Protein AF-A0A4Z2B397-F1 (afdb_monomer_lite)

Structure (mmCIF, N/CA/C/O backbone):
data_AF-A0A4Z2B397-F1
#
_entry.id   AF-A0A4Z2B397-F1
#
loop_
_atom_site.group_PDB
_atom_site.id
_atom_site.type_symbol
_atom_site.label_atom_id
_atom_site.label_alt_id
_atom_site.label_comp_id
_atom_site.label_asym_id
_atom_site.label_entity_id
_atom_site.label_seq_id
_atom_site.pdbx_PDB_ins_code
_atom_site.Cartn_x
_atom_site.Cartn_y
_atom_site.Cartn_z
_atom_site.occupancy
_atom_site.B_iso_or_equiv
_atom_site.auth_seq_id
_atom_site.auth_comp_id
_atom_site.auth_asym_id
_atom_site.auth_atom_id
_atom_site.pdbx_PDB_model_num
ATOM 1 N N . MET A 1 1 ? -1.307 2.096 10.267 1.00 31.41 1 MET A N 1
ATOM 2 C CA . MET A 1 1 ? -2.239 0.944 10.295 1.00 31.41 1 MET A CA 1
ATOM 3 C C . MET A 1 1 ? -2.947 0.831 8.945 1.00 31.41 1 MET A C 1
ATOM 5 O O . MET A 1 1 ? -3.481 1.828 8.474 1.00 31.41 1 MET A O 1
ATOM 9 N N . HIS A 1 2 ? -2.932 -0.341 8.304 1.00 33.91 2 HIS A N 1
ATOM 10 C CA . HIS A 1 2 ? -3.740 -0.608 7.108 1.00 33.91 2 HIS A CA 1
ATOM 11 C C . HIS A 1 2 ? -4.952 -1.442 7.507 1.00 33.91 2 HIS A C 1
ATOM 13 O O . HIS A 1 2 ? -4.786 -2.583 7.924 1.00 33.91 2 HIS A O 1
ATOM 19 N N . ILE A 1 3 ? -6.151 -0.873 7.385 1.00 36.12 3 ILE A N 1
ATOM 20 C CA . ILE A 1 3 ? -7.401 -1.609 7.579 1.00 36.12 3 ILE A CA 1
ATOM 21 C C . ILE A 1 3 ? -7.876 -2.069 6.204 1.00 36.12 3 ILE A C 1
ATOM 23 O O . ILE A 1 3 ? -8.116 -1.249 5.317 1.00 36.12 3 ILE A O 1
ATOM 27 N N . CYS A 1 4 ? -7.990 -3.383 6.032 1.00 34.03 4 CYS A N 1
ATOM 28 C CA . CYS A 1 4 ? -8.688 -3.978 4.901 1.00 34.03 4 CYS A CA 1
ATOM 29 C C . CYS A 1 4 ? -10.147 -4.179 5.317 1.00 34.03 4 CYS A C 1
ATOM 31 O O . CYS A 1 4 ? -10.441 -5.040 6.143 1.00 34.03 4 CYS A O 1
ATOM 33 N N . LEU A 1 5 ? -11.045 -3.351 4.781 1.00 34.38 5 LEU A N 1
ATOM 34 C CA . LEU A 1 5 ? -12.485 -3.492 4.986 1.00 34.38 5 LEU A CA 1
ATOM 35 C C . LEU A 1 5 ? -13.025 -4.467 3.938 1.00 34.38 5 LEU A C 1
ATOM 37 O O . LEU A 1 5 ? -12.894 -4.216 2.740 1.00 34.38 5 LEU A O 1
ATOM 41 N N . PHE A 1 6 ? -13.634 -5.564 4.383 1.00 35.44 6 PHE A N 1
ATOM 42 C CA . PHE A 1 6 ? -14.353 -6.486 3.508 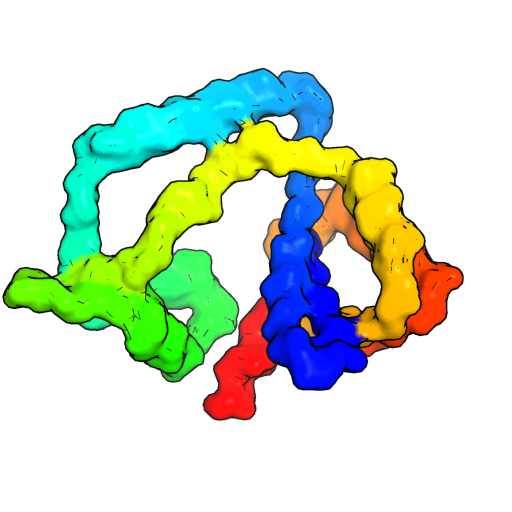1.00 35.44 6 PHE A CA 1
ATOM 43 C C . PHE A 1 6 ? -15.859 -6.275 3.695 1.00 35.44 6 PHE A C 1
ATOM 45 O O . PHE A 1 6 ? -16.372 -6.404 4.805 1.00 35.44 6 PHE A O 1
ATOM 52 N N . SER A 1 7 ? -16.562 -5.934 2.611 1.00 33.88 7 SER A N 1
ATOM 53 C CA . SER A 1 7 ? -18.025 -5.821 2.586 1.00 33.88 7 SER A CA 1
ATOM 54 C C . SER A 1 7 ? -18.625 -7.054 1.921 1.00 33.88 7 SER A C 1
ATOM 56 O O . SER A 1 7 ? -18.265 -7.399 0.794 1.00 33.88 7 SER A O 1
ATOM 58 N N . ASN A 1 8 ? -19.552 -7.714 2.613 1.00 33.03 8 ASN A N 1
ATOM 59 C CA . ASN A 1 8 ? -20.257 -8.887 2.110 1.00 33.03 8 ASN A CA 1
ATOM 60 C C . ASN A 1 8 ? -21.489 -8.455 1.295 1.00 33.03 8 ASN A C 1
ATOM 62 O O . ASN A 1 8 ? -22.629 -8.612 1.724 1.00 33.03 8 ASN A O 1
ATOM 66 N N . SER A 1 9 ? -21.263 -7.852 0.126 1.00 35.50 9 SER A N 1
ATOM 67 C CA . SER A 1 9 ? -22.324 -7.583 -0.850 1.00 35.50 9 SER A CA 1
ATOM 68 C C . SER A 1 9 ? -22.084 -8.411 -2.114 1.00 35.50 9 SER A C 1
ATOM 70 O O . SER A 1 9 ? -20.952 -8.561 -2.566 1.00 35.50 9 SER A O 1
ATOM 72 N N . ARG A 1 10 ? -23.156 -8.978 -2.694 1.00 37.06 10 ARG A N 1
ATOM 73 C CA . ARG A 1 10 ? -23.138 -9.889 -3.868 1.00 37.06 10 ARG A CA 1
ATOM 74 C C . ARG A 1 10 ? -22.540 -9.281 -5.154 1.00 37.06 10 ARG A C 1
ATOM 76 O O . ARG A 1 10 ? -22.546 -9.926 -6.196 1.00 37.06 10 ARG A O 1
ATOM 83 N N . LEU A 1 11 ? -22.025 -8.057 -5.105 1.00 35.25 11 LEU A N 1
ATOM 84 C CA . LEU A 1 11 ? -21.461 -7.320 -6.228 1.00 35.25 11 LEU A CA 1
ATOM 85 C C . LEU A 1 11 ? -19.992 -7.004 -5.939 1.00 35.25 11 LEU A C 1
ATOM 87 O O . LEU A 1 11 ? -19.696 -5.922 -5.462 1.00 35.25 11 LEU A O 1
ATOM 91 N N . ARG A 1 12 ? -19.102 -7.951 -6.275 1.00 32.12 12 ARG A N 1
ATOM 92 C CA . ARG A 1 12 ? -17.623 -7.862 -6.268 1.00 32.12 12 ARG A CA 1
ATOM 93 C C . ARG A 1 12 ? -16.992 -7.391 -4.934 1.00 32.12 12 ARG A C 1
ATOM 95 O O . ARG A 1 12 ? -17.245 -6.278 -4.492 1.00 32.12 12 ARG A O 1
ATOM 102 N N . PRO A 1 13 ? -16.067 -8.150 -4.317 1.00 32.56 13 PRO A N 1
ATOM 103 C CA . PRO A 1 13 ? -15.344 -7.651 -3.150 1.00 32.56 13 PRO A CA 1
ATOM 104 C C . PRO A 1 13 ? -14.476 -6.445 -3.546 1.00 32.56 13 PRO A C 1
ATOM 106 O O . PRO A 1 13 ? -13.428 -6.589 -4.174 1.00 32.56 13 PRO A O 1
ATOM 109 N N . ALA A 1 14 ? -14.923 -5.239 -3.199 1.00 31.34 14 ALA A N 1
ATOM 110 C CA . ALA A 1 14 ? -14.110 -4.036 -3.271 1.00 31.34 14 ALA A CA 1
ATOM 111 C C . ALA A 1 14 ? -13.237 -3.978 -2.013 1.00 31.34 14 ALA A C 1
ATOM 113 O O . ALA A 1 14 ? -13.717 -3.672 -0.924 1.00 31.34 14 ALA A O 1
ATOM 114 N N . VAL A 1 15 ? -11.952 -4.303 -2.156 1.00 33.16 15 VAL A N 1
ATOM 115 C CA . VAL A 1 15 ? -10.964 -4.081 -1.096 1.00 33.16 15 VAL A CA 1
ATOM 116 C C . VAL A 1 15 ? -10.543 -2.618 -1.161 1.00 33.16 15 VAL A C 1
ATOM 118 O O . VAL A 1 15 ? -9.688 -2.240 -1.963 1.00 33.16 15 VAL A O 1
ATOM 121 N N . THR A 1 16 ? -11.150 -1.779 -0.328 1.00 29.50 16 THR A N 1
ATOM 122 C CA . THR A 1 16 ? -10.726 -0.382 -0.192 1.00 29.50 16 THR A CA 1
ATOM 123 C C . THR A 1 16 ? -9.643 -0.293 0.872 1.00 29.50 16 THR A C 1
ATOM 125 O O . THR A 1 16 ? -9.885 -0.535 2.054 1.00 29.50 16 THR A O 1
ATOM 128 N N . ARG A 1 17 ? -8.428 0.069 0.456 1.00 31.28 17 ARG A N 1
ATOM 129 C CA . ARG A 1 17 ? -7.322 0.362 1.371 1.00 31.28 17 ARG A CA 1
ATOM 130 C C . ARG A 1 17 ? -7.483 1.791 1.885 1.00 31.28 17 ARG A C 1
ATOM 132 O O . ARG A 1 17 ? -7.182 2.736 1.163 1.00 31.28 17 ARG A O 1
ATOM 139 N N . VAL A 1 18 ? -7.915 1.953 3.133 1.00 33.81 18 VAL A N 1
ATOM 140 C CA . VAL A 1 18 ? -7.882 3.259 3.807 1.00 33.81 18 VAL A CA 1
ATOM 141 C C . VAL A 1 18 ? -6.526 3.392 4.500 1.00 33.81 18 VAL A C 1
ATOM 143 O O . VAL A 1 18 ? -6.184 2.610 5.388 1.00 33.81 18 VAL A O 1
ATOM 146 N N . CYS A 1 19 ? -5.705 4.338 4.041 1.00 35.69 19 CYS A N 1
ATOM 147 C CA . CYS A 1 19 ? -4.431 4.675 4.671 1.00 35.69 19 CYS A CA 1
ATOM 148 C C . CYS A 1 19 ? -4.617 5.950 5.497 1.00 35.69 19 CYS A C 1
ATOM 150 O O . CYS A 1 19 ? -4.785 7.030 4.933 1.00 35.69 19 CYS A O 1
ATOM 152 N N . VAL A 1 20 ? -4.598 5.820 6.823 1.00 40.44 20 VAL A N 1
ATOM 153 C CA . VAL A 1 20 ? -4.637 6.962 7.742 1.00 40.44 20 VAL A CA 1
ATOM 154 C C . VAL A 1 20 ? -3.189 7.333 8.067 1.00 40.44 20 VAL A C 1
ATOM 156 O O . VAL A 1 20 ? -2.513 6.614 8.800 1.00 40.44 20 VAL A O 1
ATOM 159 N N . CYS A 1 21 ? -2.685 8.418 7.473 1.00 42.91 21 CYS A N 1
ATOM 160 C CA . CYS A 1 21 ? -1.356 8.964 7.761 1.00 42.91 21 CYS A CA 1
ATOM 161 C C . CYS A 1 21 ? -1.485 10.391 8.280 1.00 42.91 21 CYS A C 1
ATOM 163 O O . CYS A 1 21 ? -1.885 11.289 7.537 1.00 42.91 21 CYS A O 1
ATOM 165 N N . PHE A 1 22 ? -1.051 10.608 9.516 1.00 51.69 22 PHE A N 1
ATOM 166 C CA . PHE A 1 22 ? -1.054 11.914 10.151 1.00 51.69 22 PHE A CA 1
ATOM 167 C C . PHE A 1 22 ? 0.352 12.465 10.342 1.00 51.69 22 PHE A C 1
ATOM 169 O O . PHE A 1 22 ? 1.242 11.778 10.823 1.00 51.69 22 PHE A O 1
ATOM 176 N N . LEU A 1 23 ? 0.534 13.725 9.960 1.00 48.94 23 LEU A N 1
ATOM 177 C CA . LEU A 1 23 ? 1.605 14.588 10.456 1.00 48.94 23 LEU A CA 1
ATOM 178 C C . LEU A 1 23 ? 0.918 15.833 11.028 1.00 48.94 23 LEU A C 1
ATOM 180 O O . LEU A 1 23 ? -0.180 16.172 10.580 1.00 48.94 23 LEU A O 1
ATOM 184 N N . GLY A 1 24 ? 1.531 16.490 12.013 1.00 50.72 24 GLY A N 1
ATOM 185 C CA . GLY A 1 24 ? 0.998 17.730 12.584 1.00 50.72 24 GLY A CA 1
ATOM 186 C C . GLY A 1 24 ? 0.722 18.788 11.507 1.00 50.72 24 GLY A C 1
ATOM 187 O O . GLY A 1 24 ? 1.412 18.840 10.488 1.00 50.72 24 GLY A O 1
ATOM 188 N N . GLN A 1 25 ? -0.294 19.631 11.726 1.00 52.78 25 GLN A N 1
ATOM 189 C CA . GLN A 1 25 ? -0.767 20.634 10.754 1.00 52.78 25 GLN A CA 1
ATOM 190 C C . GLN A 1 25 ? 0.342 21.574 10.240 1.00 52.78 25 GLN A C 1
ATOM 192 O O . GLN A 1 25 ? 0.283 22.034 9.102 1.00 52.78 25 GLN A O 1
ATOM 197 N N . THR A 1 26 ? 1.381 21.811 11.042 1.00 56.03 26 THR A N 1
ATOM 198 C CA . THR A 1 26 ? 2.550 22.640 10.710 1.00 56.03 26 THR A CA 1
ATOM 199 C C . THR A 1 26 ? 3.416 22.077 9.579 1.00 56.03 26 THR A C 1
ATOM 201 O O . THR A 1 26 ? 4.071 22.840 8.875 1.00 56.03 26 THR A O 1
ATOM 204 N N . GLU A 1 27 ? 3.380 20.766 9.335 1.00 69.62 27 GLU A N 1
ATOM 205 C CA . GLU A 1 27 ? 4.177 20.101 8.295 1.00 69.62 27 GLU A CA 1
ATOM 206 C C . GLU A 1 27 ? 3.456 20.021 6.938 1.00 69.62 27 GLU A C 1
ATOM 208 O O . GLU A 1 27 ? 4.060 19.640 5.928 1.00 69.62 27 GLU A O 1
ATOM 213 N N . LEU A 1 28 ? 2.163 20.366 6.879 1.00 73.50 28 LEU A N 1
ATOM 214 C CA . LEU A 1 28 ? 1.338 20.180 5.683 1.00 73.50 28 LEU A CA 1
ATOM 215 C C . LEU A 1 28 ? 1.865 20.952 4.457 1.00 73.50 28 LEU A C 1
ATOM 217 O O . LEU A 1 28 ? 2.007 20.322 3.405 1.00 73.50 28 LEU A O 1
ATOM 221 N N . PRO A 1 29 ? 2.240 22.247 4.550 1.00 81.69 29 PRO A N 1
ATOM 222 C CA . PRO A 1 29 ? 2.775 22.974 3.398 1.00 81.69 29 PRO A CA 1
ATOM 223 C C . PRO A 1 29 ? 4.070 22.354 2.857 1.00 81.69 29 PRO A C 1
ATOM 225 O O . PRO A 1 29 ? 4.272 22.284 1.644 1.00 81.69 29 PRO A O 1
ATOM 228 N N . ALA A 1 30 ? 4.937 21.853 3.744 1.00 84.12 30 ALA A N 1
ATOM 229 C CA . ALA A 1 30 ? 6.184 21.198 3.360 1.00 84.12 30 ALA A CA 1
ATOM 230 C C . ALA A 1 30 ? 5.933 19.841 2.683 1.00 84.12 30 ALA A C 1
ATOM 232 O O . ALA A 1 30 ? 6.574 19.509 1.687 1.00 84.12 30 ALA A O 1
ATOM 233 N N . VAL A 1 31 ? 4.975 19.055 3.188 1.00 80.31 31 VAL A N 1
ATOM 234 C CA . VAL A 1 31 ? 4.553 17.790 2.566 1.00 80.31 31 VAL A CA 1
ATOM 235 C C . VAL A 1 31 ? 3.939 18.028 1.189 1.00 80.31 31 VAL A C 1
ATOM 237 O O . VAL A 1 31 ? 4.291 17.316 0.251 1.00 80.31 31 VAL A O 1
ATOM 240 N N . MET A 1 32 ? 3.061 19.025 1.061 1.00 83.06 32 MET A N 1
ATOM 241 C CA . MET A 1 32 ? 2.442 19.388 -0.214 1.00 83.06 32 MET A CA 1
ATOM 242 C C . MET A 1 32 ? 3.489 19.825 -1.234 1.00 83.06 32 MET A C 1
ATOM 244 O O . MET A 1 32 ? 3.494 19.308 -2.348 1.00 83.06 32 MET A O 1
ATOM 248 N N . ARG A 1 33 ? 4.422 20.703 -0.839 1.00 86.81 33 ARG A N 1
ATOM 249 C CA . ARG A 1 33 ? 5.539 21.117 -1.697 1.00 86.81 33 ARG A CA 1
ATOM 250 C C . ARG A 1 33 ? 6.327 19.912 -2.206 1.00 86.81 33 ARG A C 1
ATOM 252 O O . ARG A 1 33 ? 6.480 19.772 -3.413 1.00 86.81 33 ARG A O 1
ATOM 259 N N . ARG A 1 34 ? 6.754 19.015 -1.308 1.00 86.38 34 ARG A N 1
ATOM 260 C CA . ARG A 1 34 ? 7.490 17.797 -1.690 1.00 86.38 34 ARG A CA 1
ATOM 261 C C . ARG A 1 34 ? 6.697 16.923 -2.663 1.00 86.38 34 ARG A C 1
ATOM 263 O O . ARG A 1 34 ? 7.264 16.447 -3.635 1.00 86.38 34 ARG A O 1
ATOM 270 N N . GLY A 1 35 ? 5.395 16.739 -2.436 1.00 85.31 35 GLY A N 1
ATOM 271 C CA . GLY A 1 35 ? 4.545 15.962 -3.346 1.00 85.31 35 GLY A CA 1
ATOM 272 C C . GLY A 1 35 ? 4.436 16.579 -4.746 1.00 85.31 35 GLY A C 1
ATOM 273 O O . GLY A 1 35 ? 4.477 15.858 -5.740 1.00 85.31 35 GLY A O 1
ATOM 274 N N . ILE A 1 36 ? 4.358 17.911 -4.839 1.00 86.75 36 ILE A N 1
ATOM 275 C CA . ILE A 1 36 ? 4.351 18.633 -6.123 1.00 86.75 36 ILE A CA 1
ATOM 276 C C . ILE A 1 36 ? 5.715 18.513 -6.818 1.00 86.75 36 ILE A C 1
ATOM 278 O O . ILE A 1 36 ? 5.774 18.237 -8.013 1.00 86.75 36 ILE A O 1
ATOM 282 N N . GLU A 1 37 ? 6.816 18.677 -6.086 1.00 90.06 37 GLU A N 1
ATOM 283 C CA . GLU A 1 37 ? 8.172 18.526 -6.628 1.00 90.06 37 GLU A CA 1
ATOM 284 C C . GLU A 1 37 ? 8.433 17.098 -7.141 1.00 90.06 37 GLU A C 1
ATOM 286 O O . GLU A 1 37 ? 8.998 16.929 -8.224 1.00 90.06 37 GLU A O 1
ATOM 291 N N . GLU A 1 38 ? 7.972 16.069 -6.419 1.00 87.56 38 GLU A N 1
ATOM 292 C CA . GLU A 1 38 ? 8.024 14.663 -6.852 1.00 87.56 38 GLU A CA 1
ATOM 293 C C . GLU A 1 38 ? 7.255 14.442 -8.164 1.00 87.56 38 GLU A C 1
ATOM 295 O O . GLU A 1 38 ? 7.765 13.773 -9.068 1.00 87.56 38 GLU A O 1
ATOM 300 N N . LEU A 1 39 ? 6.069 15.047 -8.301 1.00 86.06 39 LEU A N 1
ATOM 301 C CA . LEU A 1 39 ? 5.263 14.985 -9.522 1.00 86.06 39 LEU A CA 1
ATOM 302 C C . LEU A 1 39 ? 5.987 15.636 -10.710 1.00 86.06 39 LEU A C 1
ATOM 304 O O . LEU A 1 39 ? 6.143 14.996 -11.750 1.00 86.06 39 LEU A O 1
ATOM 308 N N . LEU A 1 40 ? 6.507 16.855 -10.534 1.00 89.06 40 LEU A N 1
ATOM 309 C CA . LEU A 1 40 ? 7.257 17.574 -11.573 1.00 89.06 40 LEU A CA 1
ATOM 310 C C . LEU A 1 40 ? 8.539 16.839 -11.988 1.00 89.06 40 LEU A C 1
ATOM 312 O O . LEU A 1 40 ? 8.954 16.896 -13.148 1.00 89.06 40 LEU A O 1
ATOM 316 N N . HIS A 1 41 ? 9.205 16.164 -11.048 1.00 88.06 41 HIS A N 1
ATOM 317 C CA . HIS A 1 41 ? 10.375 15.347 -11.358 1.00 88.06 41 HIS A CA 1
ATOM 318 C C . HIS A 1 41 ? 9.992 14.090 -12.146 1.00 88.06 41 HIS A C 1
ATOM 320 O O . HIS A 1 41 ? 10.691 13.709 -13.087 1.00 88.06 41 HIS A O 1
ATOM 326 N N . TYR A 1 42 ? 8.877 13.455 -11.788 1.00 86.19 42 TYR A N 1
ATOM 327 C CA . TYR A 1 42 ? 8.398 12.260 -12.469 1.00 86.19 42 TYR A CA 1
ATOM 328 C C . TYR A 1 42 ? 7.980 12.516 -13.914 1.00 86.19 42 TYR A C 1
ATOM 330 O O . TYR A 1 42 ? 8.311 11.706 -14.773 1.00 86.19 42 TYR A O 1
ATOM 338 N N . GLU A 1 43 ? 7.326 13.644 -14.199 1.00 85.56 43 GLU A N 1
ATOM 339 C CA . GLU A 1 43 ? 6.929 14.023 -15.566 1.00 85.56 43 GLU A CA 1
ATOM 340 C C . GLU A 1 43 ? 8.118 14.103 -16.535 1.00 85.56 43 GLU A C 1
ATOM 342 O O . GLU A 1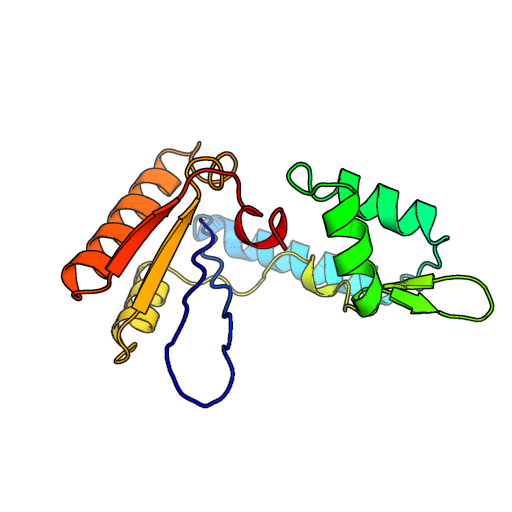 43 ? 7.965 13.900 -17.736 1.00 85.56 43 GLU A O 1
ATOM 347 N N . LYS A 1 44 ? 9.325 14.352 -16.017 1.00 86.94 44 LYS A N 1
ATOM 348 C CA . LYS A 1 44 ? 10.565 14.408 -16.805 1.00 86.94 44 LYS A CA 1
ATOM 349 C C . LYS A 1 44 ? 11.227 13.040 -16.984 1.00 86.94 44 LYS A C 1
ATOM 351 O O . LYS A 1 44 ? 12.201 12.921 -17.729 1.00 86.94 44 LYS A O 1
ATOM 356 N N . ARG A 1 45 ? 10.772 12.013 -16.263 1.00 83.06 45 ARG A N 1
ATOM 357 C CA . ARG A 1 45 ? 11.422 10.704 -16.219 1.00 83.06 45 ARG A CA 1
ATOM 358 C C . ARG A 1 45 ? 10.943 9.833 -17.377 1.00 83.06 45 ARG A C 1
ATOM 360 O O . ARG A 1 45 ? 9.753 9.746 -17.654 1.00 83.06 45 ARG A O 1
ATOM 367 N N . LYS A 1 46 ? 11.876 9.128 -18.018 1.00 82.75 46 LYS A N 1
ATOM 368 C CA . LYS A 1 46 ? 11.539 8.078 -18.987 1.00 82.75 46 LYS A CA 1
ATOM 369 C C . LYS A 1 46 ? 11.051 6.825 -18.262 1.00 82.75 46 LYS A C 1
ATOM 371 O O . LYS A 1 46 ? 11.535 6.509 -17.170 1.00 82.75 46 LYS A O 1
ATOM 376 N N . GLU A 1 47 ? 10.112 6.118 -18.885 1.00 84.94 47 GLU A N 1
ATOM 377 C CA . GLU A 1 47 ? 9.671 4.806 -18.420 1.00 84.94 47 GLU A CA 1
ATOM 378 C C . GLU A 1 47 ? 10.871 3.851 -18.354 1.00 84.94 47 GLU A C 1
ATOM 380 O O . GLU A 1 47 ? 11.744 3.859 -19.224 1.00 84.94 47 GLU A O 1
ATOM 385 N N . ARG A 1 48 ? 10.960 3.077 -17.269 1.00 88.12 48 ARG A N 1
ATOM 386 C CA . ARG A 1 48 ? 12.063 2.142 -17.050 1.00 88.12 48 ARG A CA 1
ATOM 387 C C . ARG A 1 48 ? 11.623 0.743 -17.453 1.00 88.12 48 ARG A C 1
ATOM 389 O O . ARG A 1 48 ? 10.649 0.235 -16.904 1.00 88.12 48 ARG A O 1
ATOM 396 N N . ILE A 1 49 ? 12.392 0.132 -18.346 1.00 93.44 49 ILE A N 1
ATOM 397 C CA . ILE A 1 49 ? 12.237 -1.262 -18.754 1.00 93.44 49 ILE A CA 1
ATOM 398 C C . ILE A 1 49 ? 13.071 -2.151 -17.829 1.00 93.44 49 ILE A C 1
ATOM 400 O O . ILE A 1 49 ? 14.173 -1.785 -17.405 1.00 93.44 49 ILE A O 1
ATOM 404 N N . TYR A 1 50 ? 12.509 -3.298 -17.472 1.00 94.50 50 TYR A N 1
ATOM 405 C CA . TYR A 1 50 ? 13.084 -4.278 -16.564 1.00 94.50 50 TYR A CA 1
ATOM 406 C C . TYR A 1 50 ? 13.175 -5.642 -17.247 1.00 94.50 50 TYR A C 1
ATOM 408 O O . TYR A 1 50 ? 12.323 -6.002 -18.057 1.00 94.50 50 TYR A O 1
ATOM 416 N N . THR A 1 51 ? 14.166 -6.440 -16.856 1.00 96.62 51 THR A N 1
ATOM 417 C CA . THR A 1 51 ? 14.058 -7.896 -16.992 1.00 96.62 51 THR A CA 1
ATOM 418 C C . THR A 1 51 ? 13.030 -8.416 -15.989 1.00 96.62 51 THR A C 1
ATOM 420 O O . THR A 1 51 ? 12.724 -7.745 -14.996 1.00 96.62 51 THR A O 1
ATOM 423 N N . TYR A 1 52 ? 12.495 -9.613 -16.223 1.00 95.94 52 TYR A N 1
ATOM 424 C CA . TYR A 1 52 ? 11.535 -10.211 -15.299 1.00 95.94 52 TYR A CA 1
ATOM 425 C C . TYR A 1 52 ? 12.149 -10.384 -13.899 1.00 95.94 52 TYR A C 1
ATOM 427 O O . TYR A 1 52 ? 11.575 -9.964 -12.895 1.00 95.94 52 TYR A O 1
ATOM 435 N N . GLU A 1 53 ? 13.381 -10.881 -13.837 1.00 96.56 53 GLU A N 1
ATOM 436 C CA . GLU A 1 53 ? 14.151 -11.080 -12.609 1.00 96.56 53 GLU A CA 1
ATOM 437 C C . GLU A 1 53 ? 14.438 -9.746 -11.913 1.00 96.56 53 GLU A C 1
ATOM 439 O O . GLU A 1 53 ? 14.259 -9.624 -10.702 1.00 96.56 53 GLU A O 1
ATOM 444 N N . GLY A 1 54 ? 14.778 -8.702 -12.675 1.00 96.12 54 GLY A N 1
ATOM 445 C CA . GLY A 1 54 ? 14.981 -7.361 -12.128 1.00 96.12 54 GLY A CA 1
ATOM 446 C C . GLY A 1 54 ? 13.700 -6.762 -11.536 1.00 96.12 54 GLY A C 1
ATOM 447 O O . GLY A 1 54 ? 13.752 -6.007 -10.559 1.00 96.12 54 GLY A O 1
ATOM 448 N N . ALA A 1 55 ? 12.532 -7.106 -12.086 1.00 94.81 55 ALA A N 1
ATOM 449 C CA . ALA A 1 55 ? 11.246 -6.734 -11.505 1.00 94.81 55 ALA A CA 1
ATOM 450 C C . ALA A 1 55 ? 10.948 -7.513 -10.209 1.00 94.81 55 ALA A C 1
ATOM 452 O O . ALA A 1 55 ? 10.464 -6.906 -9.247 1.00 94.81 55 ALA A O 1
ATOM 453 N N . VAL A 1 56 ? 11.284 -8.810 -10.157 1.00 95.75 56 VAL A N 1
ATOM 454 C CA . VAL A 1 56 ? 11.176 -9.658 -8.953 1.00 95.75 56 VAL A CA 1
ATOM 455 C C . VAL A 1 56 ? 12.039 -9.104 -7.820 1.00 95.75 56 VAL A C 1
ATOM 457 O O . VAL A 1 56 ? 11.526 -8.838 -6.732 1.00 95.75 56 VAL A O 1
ATOM 460 N N . GLU A 1 57 ? 13.323 -8.850 -8.076 1.00 95.50 57 GLU A N 1
ATOM 461 C CA . GLU A 1 57 ? 14.263 -8.312 -7.084 1.00 95.50 57 GLU A CA 1
ATOM 462 C C . GLU A 1 57 ? 13.802 -6.962 -6.536 1.00 95.50 57 GLU A C 1
ATOM 464 O O . GLU A 1 57 ? 13.759 -6.750 -5.321 1.00 95.50 57 GLU A O 1
ATOM 469 N N . ARG A 1 58 ? 13.374 -6.057 -7.424 1.00 92.81 58 ARG A N 1
ATOM 470 C CA . ARG A 1 58 ? 12.815 -4.759 -7.029 1.00 92.81 58 ARG A CA 1
ATOM 471 C C . ARG A 1 58 ? 11.609 -4.924 -6.107 1.00 92.81 58 ARG A C 1
ATOM 473 O O . ARG A 1 58 ? 11.444 -4.137 -5.175 1.00 92.81 58 ARG A O 1
ATOM 480 N N . MET A 1 59 ? 10.737 -5.889 -6.392 1.00 91.56 59 MET A N 1
ATOM 481 C CA . MET A 1 59 ? 9.512 -6.093 -5.629 1.00 91.56 59 MET A CA 1
ATOM 482 C C . MET A 1 59 ? 9.785 -6.690 -4.246 1.00 91.56 59 MET A C 1
ATOM 484 O O . MET A 1 59 ? 9.189 -6.217 -3.278 1.00 91.56 59 MET A O 1
ATOM 488 N N . LEU A 1 60 ? 10.723 -7.636 -4.147 1.00 91.88 60 LEU A N 1
ATOM 489 C CA . LEU A 1 60 ? 11.198 -8.196 -2.879 1.00 91.88 60 LEU A CA 1
ATOM 490 C C . LEU A 1 60 ? 11.886 -7.132 -2.016 1.00 91.88 60 LEU A C 1
ATOM 492 O O . LEU A 1 60 ? 11.547 -6.972 -0.846 1.00 91.88 60 LEU A O 1
ATOM 496 N N . ALA A 1 61 ? 12.779 -6.332 -2.607 1.00 90.88 61 ALA A N 1
ATOM 497 C CA . ALA A 1 61 ? 13.476 -5.262 -1.893 1.00 90.88 61 ALA A CA 1
ATOM 498 C C . ALA A 1 61 ? 12.513 -4.202 -1.329 1.00 90.88 61 ALA A C 1
ATOM 500 O O . ALA A 1 61 ? 12.719 -3.680 -0.234 1.00 90.88 61 ALA A O 1
ATOM 501 N N . ALA A 1 62 ? 11.443 -3.887 -2.064 1.00 86.62 62 ALA A N 1
ATOM 502 C CA . ALA A 1 62 ? 10.440 -2.922 -1.625 1.00 86.62 62 ALA A CA 1
ATOM 503 C C . ALA A 1 62 ? 9.447 -3.486 -0.590 1.00 86.62 62 ALA A C 1
ATOM 505 O O . ALA A 1 62 ? 8.822 -2.704 0.125 1.00 86.62 62 ALA A O 1
ATOM 506 N N . ASN A 1 63 ? 9.283 -4.812 -0.502 1.00 86.75 63 ASN A N 1
ATOM 507 C CA . ASN A 1 63 ? 8.266 -5.459 0.333 1.00 86.75 63 ASN A CA 1
ATOM 508 C C . ASN A 1 63 ? 8.878 -6.631 1.125 1.00 86.75 63 ASN A C 1
ATOM 510 O O . ASN A 1 63 ? 8.701 -7.785 0.736 1.00 86.75 63 ASN A O 1
ATOM 514 N N . PRO A 1 64 ? 9.546 -6.360 2.263 1.00 79.94 64 PRO A N 1
ATOM 515 C CA . PRO A 1 64 ? 10.287 -7.373 3.027 1.00 79.94 64 PRO A CA 1
ATOM 516 C C . PRO A 1 64 ? 9.446 -8.543 3.557 1.00 79.94 64 PRO A C 1
ATOM 518 O O . PRO A 1 64 ? 9.998 -9.573 3.917 1.00 79.94 64 PRO A O 1
ATOM 521 N N . GLY A 1 65 ? 8.120 -8.384 3.623 1.00 81.00 65 GLY A N 1
ATOM 522 C CA . GLY A 1 65 ? 7.198 -9.435 4.050 1.00 81.00 65 GLY A CA 1
ATOM 523 C C . GLY A 1 65 ? 6.673 -10.317 2.915 1.00 81.00 65 GLY A C 1
ATOM 524 O O . GLY A 1 65 ? 5.934 -11.248 3.196 1.00 81.00 65 GLY A O 1
ATOM 525 N N . LEU A 1 66 ? 6.984 -10.062 1.641 1.00 87.31 66 LEU A N 1
ATOM 526 C CA . LEU A 1 66 ? 6.517 -10.925 0.546 1.00 87.31 66 LEU A CA 1
ATOM 527 C C . LEU A 1 66 ? 7.446 -12.127 0.347 1.00 87.31 66 LEU A C 1
ATOM 529 O O . LEU A 1 66 ? 8.664 -11.973 0.332 1.00 87.31 66 LEU A O 1
ATOM 533 N N . SER A 1 67 ? 6.869 -13.314 0.133 1.00 89.44 67 SER A N 1
ATOM 534 C CA . SER A 1 67 ? 7.634 -14.456 -0.376 1.00 89.44 67 SER A CA 1
ATOM 535 C C . SER A 1 67 ? 7.888 -14.304 -1.877 1.00 89.44 67 SER A C 1
ATOM 537 O O . SER A 1 67 ? 7.186 -13.565 -2.578 1.00 89.44 67 SER A O 1
ATOM 539 N N . LYS A 1 68 ? 8.897 -15.015 -2.387 1.00 92.12 68 LYS A N 1
ATOM 540 C CA . LYS A 1 68 ? 9.249 -14.985 -3.810 1.00 92.12 68 LYS A CA 1
ATOM 541 C C . LYS A 1 68 ? 8.098 -15.501 -4.676 1.00 92.12 68 LYS A C 1
ATOM 543 O O . LYS A 1 68 ? 7.788 -14.904 -5.701 1.00 92.12 68 LYS A O 1
ATOM 548 N N . GLU A 1 69 ? 7.422 -16.549 -4.223 1.00 92.31 69 GLU A N 1
ATOM 549 C CA . GLU A 1 69 ? 6.267 -17.160 -4.881 1.00 92.31 69 GLU A CA 1
ATOM 550 C C . GLU A 1 69 ? 5.122 -16.148 -5.010 1.00 92.31 69 GLU A C 1
ATOM 552 O O . GLU A 1 69 ? 4.613 -15.917 -6.106 1.00 92.31 69 GLU A O 1
ATOM 557 N N . SER A 1 70 ? 4.782 -15.449 -3.920 1.00 91.94 70 SER A N 1
ATOM 558 C CA . SER A 1 70 ? 3.770 -14.391 -3.947 1.00 91.94 70 SER A CA 1
ATOM 559 C C . SER A 1 70 ? 4.154 -13.243 -4.886 1.00 91.94 70 SER A C 1
ATOM 561 O O . SER A 1 70 ? 3.282 -12.664 -5.531 1.00 91.94 70 SER A O 1
ATOM 563 N N . VAL A 1 71 ? 5.444 -12.899 -4.993 1.00 93.94 71 VAL A N 1
ATOM 564 C CA . VAL A 1 71 ? 5.910 -11.893 -5.959 1.00 93.94 71 VAL A CA 1
ATOM 565 C C . VAL A 1 71 ? 5.651 -12.350 -7.392 1.00 93.94 71 VAL A C 1
ATOM 567 O O . VAL A 1 71 ? 5.117 -11.558 -8.164 1.00 93.94 71 VAL A O 1
ATOM 570 N N . HIS A 1 72 ? 5.947 -13.604 -7.740 1.00 94.31 72 HIS A N 1
ATOM 571 C CA . HIS A 1 72 ? 5.658 -14.132 -9.076 1.00 94.31 72 HIS A CA 1
ATOM 572 C C . HIS A 1 72 ? 4.165 -14.012 -9.421 1.00 94.31 72 HIS A C 1
ATOM 574 O O . HIS A 1 72 ? 3.838 -13.399 -10.438 1.00 94.31 72 HIS A O 1
ATOM 580 N N . VAL A 1 73 ? 3.272 -14.443 -8.520 1.00 93.50 73 VAL A N 1
ATOM 581 C CA . VAL A 1 73 ? 1.808 -14.314 -8.685 1.00 93.50 73 VAL A CA 1
ATOM 582 C C . VAL A 1 73 ? 1.379 -12.852 -8.871 1.00 93.50 73 VAL A C 1
ATOM 584 O O . VAL A 1 73 ? 0.523 -12.524 -9.691 1.00 93.50 73 VAL A O 1
ATOM 587 N N . LEU A 1 74 ? 1.972 -11.918 -8.121 1.00 93.38 74 LEU A N 1
ATOM 588 C CA . LEU A 1 74 ? 1.654 -10.497 -8.274 1.00 93.38 74 LEU A CA 1
ATOM 589 C C . LEU A 1 74 ? 2.155 -9.919 -9.603 1.00 93.38 74 LEU A C 1
ATOM 591 O O . LEU A 1 74 ? 1.511 -9.017 -10.145 1.00 93.38 74 LEU A O 1
ATOM 595 N N . LEU A 1 75 ? 3.282 -10.408 -10.121 1.00 94.69 75 LEU A N 1
ATOM 596 C CA . LEU A 1 75 ? 3.872 -9.931 -11.370 1.00 94.69 75 LEU A CA 1
ATOM 597 C C . LEU A 1 75 ? 3.141 -10.445 -12.613 1.00 94.69 75 LEU A C 1
ATOM 599 O O . LEU A 1 75 ? 3.158 -9.732 -13.612 1.00 94.69 75 LEU A O 1
ATOM 603 N N . GLU A 1 76 ? 2.420 -11.568 -12.540 1.00 93.88 76 GLU A N 1
ATOM 604 C CA . GLU A 1 76 ? 1.564 -12.058 -13.639 1.00 93.88 76 GLU A CA 1
ATOM 605 C C . GLU A 1 76 ? 0.561 -11.001 -14.125 1.00 93.88 76 GLU A C 1
ATOM 607 O O . GLU A 1 76 ? 0.325 -10.853 -15.319 1.00 93.88 76 GLU A O 1
ATOM 612 N N . ARG A 1 77 ? 0.011 -10.210 -13.197 1.00 93.19 77 ARG A N 1
ATOM 613 C CA . ARG A 1 77 ? -0.856 -9.050 -13.492 1.00 93.19 77 ARG A CA 1
ATOM 614 C C . ARG A 1 77 ? -0.142 -7.700 -13.377 1.00 93.19 77 ARG A C 1
ATOM 616 O O . ARG A 1 77 ? -0.692 -6.653 -13.725 1.00 93.19 77 ARG A O 1
ATOM 623 N N . GLY A 1 78 ? 1.051 -7.705 -12.789 1.00 93.25 78 GLY A N 1
ATOM 624 C CA . GLY A 1 78 ? 1.811 -6.513 -12.425 1.00 93.25 78 GLY A CA 1
ATOM 625 C C . GLY A 1 78 ? 2.761 -6.023 -13.512 1.00 93.25 78 GLY A C 1
ATOM 626 O O . GLY A 1 78 ? 3.239 -4.890 -13.411 1.00 93.25 78 GLY A O 1
ATOM 627 N N . LEU A 1 79 ? 3.033 -6.847 -14.525 1.00 95.50 79 LEU A N 1
ATOM 628 C CA . LEU A 1 79 ? 3.931 -6.538 -15.631 1.00 95.50 79 LEU A CA 1
ATOM 629 C C . LEU A 1 79 ? 3.208 -6.571 -16.977 1.00 95.50 79 LEU A C 1
ATOM 631 O O . LEU A 1 79 ? 2.275 -7.339 -17.188 1.00 95.50 79 LEU A O 1
ATOM 635 N N . VAL A 1 80 ? 3.682 -5.737 -17.896 1.00 95.50 80 VAL A N 1
ATOM 636 C CA . VAL A 1 80 ? 3.315 -5.748 -19.311 1.00 95.50 80 VAL A CA 1
ATOM 637 C C . VAL A 1 80 ? 4.582 -6.007 -20.109 1.00 95.50 80 VAL A C 1
ATOM 639 O O . VAL A 1 80 ? 5.585 -5.317 -19.918 1.00 95.50 80 VAL A O 1
ATOM 642 N N . GLN A 1 81 ? 4.534 -6.999 -20.995 1.00 95.25 81 GLN A N 1
ATOM 643 C CA . GLN A 1 81 ? 5.632 -7.292 -21.908 1.00 95.25 81 GLN A CA 1
ATOM 644 C C . GLN A 1 81 ? 5.704 -6.232 -23.019 1.00 95.25 81 GLN A C 1
ATOM 646 O O . GLN A 1 81 ? 4.686 -5.834 -23.591 1.00 95.25 81 GLN A O 1
ATOM 651 N N . ARG A 1 82 ? 6.921 -5.775 -23.309 1.00 93.00 82 ARG A N 1
ATOM 652 C CA . ARG A 1 82 ? 7.300 -4.871 -24.401 1.00 93.00 82 ARG A CA 1
ATOM 653 C C . ARG A 1 82 ? 8.390 -5.531 -25.247 1.00 93.00 82 ARG A C 1
ATOM 655 O O . ARG A 1 82 ? 8.900 -6.589 -24.885 1.00 93.00 82 ARG A O 1
ATOM 662 N N . GLU A 1 83 ? 8.730 -4.915 -26.376 1.00 91.38 83 GLU A N 1
ATOM 663 C CA . GLU A 1 83 ? 9.748 -5.435 -27.302 1.00 91.38 83 GLU A CA 1
ATOM 664 C C . GLU A 1 83 ? 11.120 -5.614 -26.631 1.00 91.38 83 GLU A C 1
ATOM 666 O O . GLU A 1 83 ? 11.847 -6.550 -26.946 1.00 91.38 83 GLU A O 1
ATOM 671 N N . ASP A 1 84 ? 11.449 -4.753 -25.669 1.00 92.44 84 ASP A N 1
ATOM 672 C CA . ASP A 1 84 ? 12.747 -4.663 -24.999 1.00 92.44 84 ASP A CA 1
ATOM 673 C C . ASP A 1 84 ? 12.746 -5.150 -23.537 1.00 92.44 84 ASP A C 1
ATOM 675 O O . ASP A 1 84 ? 13.765 -5.052 -22.849 1.00 92.44 84 ASP A O 1
ATOM 679 N N . GLY A 1 85 ? 11.633 -5.712 -23.050 1.00 94.88 85 GLY A N 1
ATOM 680 C CA . GLY A 1 85 ? 11.538 -6.285 -21.706 1.00 94.88 85 GLY A CA 1
ATOM 681 C C . GLY A 1 85 ? 10.158 -6.128 -21.077 1.00 94.88 85 GLY A C 1
ATOM 682 O O . GLY A 1 85 ? 9.132 -6.347 -21.716 1.00 94.88 85 GLY A O 1
ATOM 683 N N . PHE A 1 86 ? 10.125 -5.769 -19.794 1.00 95.81 86 PHE A N 1
ATOM 684 C CA . PHE A 1 86 ? 8.899 -5.616 -19.016 1.00 95.81 86 PHE A CA 1
ATOM 685 C C . PHE A 1 86 ? 8.790 -4.228 -18.397 1.00 95.81 86 PHE A C 1
ATOM 687 O O . PHE A 1 86 ? 9.755 -3.677 -17.867 1.00 95.81 86 PHE A O 1
ATOM 694 N N . VAL A 1 87 ? 7.573 -3.695 -18.387 1.00 94.06 87 VAL A N 1
ATOM 695 C CA . VAL A 1 87 ? 7.214 -2.482 -17.644 1.00 94.06 87 VAL A CA 1
ATOM 696 C C . VAL A 1 87 ? 6.157 -2.819 -16.603 1.00 94.06 87 VAL A C 1
ATOM 698 O O . VAL A 1 87 ? 5.355 -3.734 -16.788 1.00 94.06 87 VAL A O 1
ATOM 701 N N . PHE A 1 88 ? 6.146 -2.100 -15.482 1.00 92.69 88 PHE A N 1
ATOM 702 C CA . PHE A 1 88 ? 5.084 -2.275 -14.494 1.00 92.69 88 PHE A CA 1
ATOM 703 C C . PHE A 1 88 ? 3.769 -1.708 -15.037 1.00 92.69 88 PHE A C 1
ATOM 705 O O . PHE A 1 88 ? 3.727 -0.558 -15.456 1.00 92.69 88 PHE A O 1
ATOM 712 N N . SER A 1 89 ? 2.687 -2.485 -14.964 1.00 91.69 89 SER A N 1
ATOM 713 C CA . SER A 1 89 ? 1.349 -2.070 -15.423 1.00 91.69 89 SER A CA 1
ATOM 714 C C . SER A 1 89 ? 0.745 -0.937 -14.585 1.00 91.69 89 SER A C 1
ATOM 716 O O . SER A 1 89 ? -0.175 -0.246 -15.019 1.00 91.69 89 SER A O 1
ATOM 718 N N . ARG A 1 90 ? 1.244 -0.756 -13.358 1.00 84.75 90 ARG A N 1
ATOM 719 C CA . ARG A 1 90 ? 0.756 0.247 -12.409 1.00 84.75 90 ARG A CA 1
ATOM 720 C C . ARG A 1 90 ? 1.355 1.622 -12.666 1.00 84.75 90 ARG A C 1
ATOM 722 O O . ARG A 1 90 ? 2.544 1.771 -12.937 1.00 84.75 90 ARG A O 1
ATOM 729 N N . ASP A 1 91 ? 0.542 2.628 -12.393 1.00 83.25 91 ASP A N 1
ATOM 730 C CA . ASP A 1 91 ? 0.986 4.007 -12.331 1.00 83.25 91 ASP A CA 1
ATOM 731 C C . ASP A 1 91 ? 1.941 4.224 -11.147 1.00 83.25 91 ASP A C 1
ATOM 733 O O . ASP A 1 91 ? 1.576 4.031 -9.983 1.00 83.25 91 ASP A O 1
ATOM 737 N N . LEU A 1 92 ? 3.179 4.632 -11.428 1.00 78.44 92 LEU A N 1
ATOM 738 C CA . LEU A 1 92 ? 4.186 4.851 -10.391 1.00 78.44 92 LEU A CA 1
ATOM 739 C C . LEU A 1 92 ? 3.893 6.081 -9.520 1.00 78.44 92 LEU A C 1
ATOM 741 O O . LEU A 1 92 ? 4.451 6.151 -8.420 1.00 78.44 92 LEU A O 1
ATOM 745 N N . ARG A 1 93 ? 2.993 6.982 -9.950 1.00 80.94 93 ARG A N 1
ATOM 746 C CA . ARG A 1 93 ? 2.530 8.145 -9.171 1.00 80.94 93 ARG A CA 1
ATOM 747 C C . ARG A 1 93 ? 1.854 7.743 -7.862 1.00 80.94 93 ARG A C 1
ATOM 749 O O . ARG A 1 93 ? 1.844 8.524 -6.918 1.00 80.94 93 ARG A O 1
ATOM 756 N N . VAL A 1 94 ? 1.385 6.496 -7.749 1.00 80.88 94 VAL A N 1
ATOM 757 C CA . VAL A 1 94 ? 0.860 5.938 -6.490 1.00 80.88 94 VAL A CA 1
ATOM 758 C C . VAL A 1 94 ? 1.892 5.937 -5.350 1.00 80.88 94 VAL A C 1
ATOM 760 O O . VAL A 1 94 ? 1.517 5.856 -4.185 1.00 80.88 94 VAL A O 1
ATOM 763 N N . ASN A 1 95 ? 3.190 6.023 -5.668 1.00 76.25 95 ASN A N 1
ATOM 764 C CA . ASN A 1 95 ? 4.260 6.062 -4.668 1.00 76.25 95 ASN A CA 1
ATOM 765 C C . ASN A 1 95 ? 4.572 7.477 -4.163 1.00 76.25 95 ASN A C 1
ATOM 767 O O . ASN A 1 95 ? 5.439 7.620 -3.300 1.00 76.25 95 ASN A O 1
ATOM 771 N N . PHE A 1 96 ? 3.933 8.516 -4.707 1.00 81.19 96 PHE A N 1
ATOM 772 C CA . PHE A 1 96 ? 4.222 9.889 -4.301 1.00 81.19 96 PHE A CA 1
ATOM 773 C C . PHE A 1 96 ? 3.673 10.182 -2.921 1.00 81.19 96 PHE A C 1
ATOM 775 O O . PHE A 1 96 ? 2.749 9.526 -2.424 1.00 81.19 96 PHE A O 1
ATOM 782 N N . LYS A 1 97 ? 4.238 11.209 -2.288 1.00 77.62 97 LYS A N 1
ATOM 783 C CA . LYS A 1 97 ? 3.696 11.711 -1.033 1.00 77.62 97 LYS A CA 1
ATOM 784 C C . LYS A 1 97 ? 2.237 12.101 -1.227 1.00 77.62 97 LYS A C 1
ATOM 786 O O . LYS A 1 97 ? 1.909 12.976 -2.022 1.00 77.62 97 LYS A O 1
ATOM 791 N N . ASN A 1 98 ? 1.368 11.465 -0.443 1.00 73.81 98 ASN A N 1
ATOM 792 C CA . ASN A 1 98 ? -0.034 11.831 -0.414 1.00 73.81 98 ASN A CA 1
ATOM 793 C C . ASN A 1 98 ? -0.177 13.278 0.093 1.00 73.81 98 ASN A C 1
ATOM 795 O O . ASN A 1 98 ? 0.113 13.568 1.262 1.00 73.81 98 ASN A O 1
ATOM 799 N N . ILE A 1 99 ? -0.600 14.153 -0.820 1.00 71.31 99 ILE A N 1
ATOM 800 C CA . ILE A 1 99 ? -0.841 15.580 -0.592 1.00 71.31 99 ILE A CA 1
ATOM 801 C C . ILE A 1 99 ? -2.201 15.844 0.068 1.00 71.31 99 ILE A C 1
ATOM 803 O O . ILE A 1 99 ? -2.379 16.898 0.672 1.00 71.31 99 ILE A O 1
ATOM 807 N N . VAL A 1 100 ? -3.136 14.887 0.004 1.00 72.69 100 VAL A N 1
ATOM 808 C CA . VAL A 1 100 ? -4.445 14.957 0.666 1.00 72.69 100 VAL A CA 1
ATOM 809 C C . VAL A 1 100 ? -4.438 14.035 1.876 1.00 72.69 100 VAL A C 1
ATOM 811 O O . VAL A 1 100 ? -4.517 12.812 1.760 1.00 72.69 100 VAL A O 1
ATOM 814 N N . ARG A 1 101 ? -4.346 14.624 3.065 1.00 72.31 101 ARG A N 1
ATOM 815 C CA . ARG A 1 101 ? -4.376 13.881 4.326 1.00 72.31 101 ARG A CA 1
ATOM 816 C C . ARG A 1 101 ? -5.647 14.197 5.083 1.00 72.31 101 ARG A C 1
ATOM 818 O O . ARG A 1 101 ? -6.010 15.362 5.207 1.00 72.31 101 ARG A O 1
ATOM 825 N N . PHE A 1 102 ? -6.291 13.151 5.579 1.00 75.31 102 PHE A N 1
ATOM 826 C CA . PHE A 1 102 ? -7.481 13.276 6.403 1.00 75.31 102 PHE A CA 1
ATOM 827 C C . PHE A 1 102 ? -7.106 13.333 7.871 1.00 75.31 102 PHE A C 1
ATOM 829 O O . PHE A 1 102 ? -6.173 12.651 8.304 1.00 75.31 102 PHE A O 1
ATOM 836 N N . SER A 1 103 ? -7.871 14.120 8.622 1.00 78.56 103 SER A N 1
ATOM 837 C CA . SER A 1 103 ? -7.825 14.077 10.069 1.00 78.56 103 SER A CA 1
ATOM 838 C C . SER A 1 103 ? -8.466 12.782 10.616 1.00 78.56 103 SER A C 1
ATOM 840 O O . SER A 1 103 ? -8.987 11.952 9.865 1.00 78.56 103 SER A O 1
ATOM 842 N N . LEU A 1 104 ? -8.431 12.579 11.931 1.00 78.31 104 LEU A N 1
ATOM 843 C CA . LEU A 1 104 ? -8.885 11.383 12.626 1.00 78.31 104 LEU A CA 1
ATOM 844 C C . LEU A 1 104 ? -10.382 11.520 12.723 1.00 78.31 104 LEU A C 1
ATOM 846 O O . LEU A 1 104 ? -11.095 10.610 12.349 1.00 78.31 104 LEU A O 1
ATOM 850 N N . GLU A 1 105 ? -10.833 12.706 13.102 1.00 83.75 105 GLU A N 1
ATOM 851 C CA . GLU A 1 105 ? -12.215 13.145 13.086 1.00 83.75 105 GLU A CA 1
ATOM 852 C C . GLU A 1 105 ? -12.813 12.963 11.687 1.00 83.75 105 GLU A C 1
ATOM 854 O O . GLU A 1 105 ? -13.862 12.344 11.554 1.00 83.75 105 GLU A O 1
ATOM 859 N N . GLN A 1 106 ? -12.114 13.396 10.629 1.00 85.75 106 GLN A N 1
ATOM 860 C CA . GLN A 1 106 ? -12.556 13.163 9.248 1.00 85.75 106 GLN A CA 1
ATOM 861 C C . GLN A 1 106 ? -12.608 11.667 8.908 1.00 85.75 106 GLN A C 1
ATOM 863 O O . GLN A 1 106 ? -13.548 11.214 8.260 1.00 85.75 106 GLN A O 1
ATOM 868 N N . SER A 1 107 ? -11.621 10.885 9.351 1.00 84.75 107 SER A N 1
ATOM 869 C CA . SER A 1 107 ? -11.582 9.436 9.122 1.00 84.75 107 SER A CA 1
ATOM 870 C C . SER A 1 107 ? -12.712 8.704 9.855 1.00 84.75 107 SER A C 1
ATOM 872 O O . SER A 1 107 ? -13.377 7.856 9.264 1.00 84.75 107 SER A O 1
ATOM 874 N N . LEU A 1 108 ? -12.964 9.056 11.116 1.00 85.62 108 LEU A N 1
ATOM 875 C CA . LEU A 1 108 ? -14.037 8.517 11.948 1.00 85.62 108 LEU A CA 1
ATOM 876 C C . LEU A 1 108 ? -15.407 8.919 11.404 1.00 85.62 108 LEU A C 1
ATOM 878 O O . LEU A 1 108 ? -16.297 8.080 11.352 1.00 85.62 108 LEU A O 1
ATOM 882 N N . GLU A 1 109 ? -15.567 10.151 10.921 1.00 90.31 109 GLU A N 1
ATOM 883 C CA . GLU A 1 109 ? -16.801 10.605 10.273 1.00 90.31 109 GLU A CA 1
ATOM 884 C C . GLU A 1 109 ? -17.073 9.859 8.961 1.00 90.31 109 GLU A C 1
ATOM 886 O O . GLU A 1 109 ? -18.207 9.492 8.670 1.00 90.31 109 GLU A O 1
ATOM 891 N N . MET A 1 110 ? -16.045 9.559 8.162 1.00 87.81 110 MET A N 1
ATOM 892 C CA . MET A 1 110 ? -16.231 8.705 6.984 1.00 87.81 110 MET A CA 1
ATOM 893 C C . MET A 1 110 ? -16.649 7.282 7.380 1.00 87.81 110 MET A C 1
ATOM 895 O O . MET A 1 110 ? -17.544 6.706 6.761 1.00 87.81 110 MET A O 1
ATOM 899 N N . LEU A 1 111 ? -16.033 6.719 8.422 1.00 86.06 111 LEU A N 1
ATOM 900 C CA . LEU A 1 111 ? -16.363 5.380 8.917 1.00 86.06 111 LEU A CA 1
ATOM 901 C C . LEU A 1 111 ? -17.738 5.322 9.599 1.00 86.06 111 LEU A C 1
ATOM 903 O O . LEU A 1 111 ? -18.415 4.301 9.503 1.00 86.06 111 LEU A O 1
ATOM 907 N N . SER A 1 112 ? -18.199 6.412 10.221 1.00 88.56 112 SER A N 1
ATOM 908 C CA . SER A 1 112 ? -19.516 6.502 10.870 1.00 88.56 112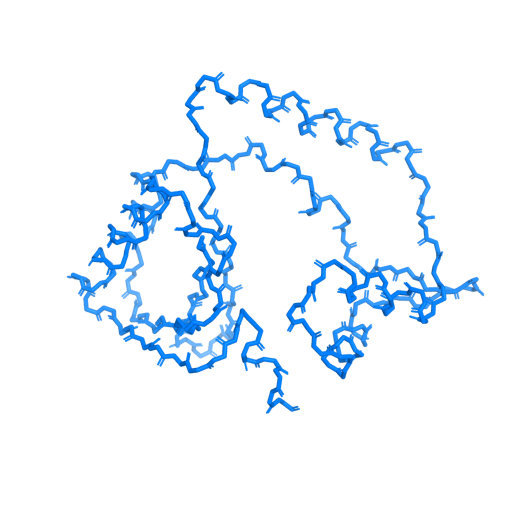 SER A CA 1
ATOM 909 C C . SER A 1 112 ? -20.674 6.331 9.881 1.00 88.56 112 SER A C 1
ATOM 911 O O . SER A 1 112 ? -21.775 5.919 10.259 1.00 88.56 112 SER A O 1
ATOM 913 N N . ARG A 1 113 ? -20.418 6.600 8.598 1.00 91.69 113 ARG A N 1
ATOM 914 C CA . ARG A 1 113 ? -21.388 6.478 7.505 1.00 91.69 113 ARG A CA 1
ATOM 915 C C . ARG A 1 113 ? -21.467 5.073 6.917 1.00 91.69 113 ARG A C 1
ATOM 917 O O . ARG A 1 113 ? -22.354 4.811 6.106 1.00 91.69 113 ARG A O 1
ATOM 924 N N . VAL A 1 114 ? -20.579 4.160 7.315 1.00 89.31 114 VAL A N 1
ATOM 925 C CA . VAL A 1 114 ? -20.659 2.756 6.905 1.00 89.31 114 VAL A CA 1
ATOM 926 C C . VAL A 1 114 ? -21.843 2.100 7.616 1.00 89.31 114 VAL A C 1
ATOM 928 O O . VAL A 1 114 ? -21.889 2.025 8.844 1.00 89.31 114 VAL A O 1
ATOM 931 N N . GLN A 1 115 ? -22.815 1.650 6.821 1.00 87.81 115 GLN A N 1
ATOM 932 C CA . GLN A 1 115 ? -24.034 0.978 7.295 1.00 87.81 115 GLN A CA 1
ATOM 933 C C . GLN A 1 115 ? -23.955 -0.550 7.177 1.00 87.81 115 GLN A C 1
ATOM 935 O O . GLN A 1 115 ? -24.730 -1.261 7.806 1.00 87.81 115 GLN A O 1
ATOM 940 N N . ALA A 1 116 ? -23.038 -1.066 6.354 1.00 87.75 116 ALA A N 1
ATOM 941 C CA . ALA A 1 116 ? -22.851 -2.501 6.185 1.00 87.75 116 ALA A CA 1
ATOM 942 C C . ALA A 1 116 ? -22.135 -3.111 7.397 1.00 87.75 116 ALA A C 1
ATOM 944 O O . ALA A 1 116 ? -21.275 -2.472 8.003 1.00 87.75 116 ALA A O 1
ATOM 945 N N . SER A 1 117 ? -22.432 -4.375 7.699 1.00 86.19 117 SER A N 1
ATOM 946 C CA . SER A 1 117 ? -21.633 -5.161 8.639 1.00 86.19 117 SER A CA 1
ATOM 947 C C . SER A 1 117 ? -20.219 -5.344 8.088 1.00 86.19 117 SER A C 1
ATOM 949 O O . SER A 1 117 ? -20.038 -5.782 6.948 1.00 86.19 117 SER A O 1
ATOM 951 N N . VAL A 1 118 ? -19.218 -5.010 8.900 1.00 85.81 118 VAL A N 1
ATOM 952 C CA . VAL A 1 118 ? -17.803 -5.067 8.525 1.00 85.81 118 VAL A CA 1
ATOM 953 C C . VAL A 1 118 ? -17.109 -6.168 9.320 1.00 85.81 118 VAL A C 1
ATOM 955 O O . VAL A 1 118 ? -17.219 -6.218 10.545 1.00 85.81 118 VAL A O 1
ATOM 958 N N . LEU A 1 119 ? -16.350 -7.011 8.616 1.00 88.06 119 LEU A N 1
ATOM 959 C CA . LEU A 1 119 ? -15.346 -7.891 9.210 1.00 88.06 119 LEU A CA 1
ATOM 960 C C . LEU A 1 119 ? -13.960 -7.274 9.020 1.00 88.06 119 LEU A C 1
ATOM 962 O O . LEU A 1 119 ? -13.552 -6.955 7.901 1.00 88.06 119 LEU A O 1
ATOM 966 N N . ILE A 1 120 ? -13.228 -7.148 10.120 1.00 85.56 120 ILE A N 1
ATOM 967 C CA . ILE A 1 120 ? -11.895 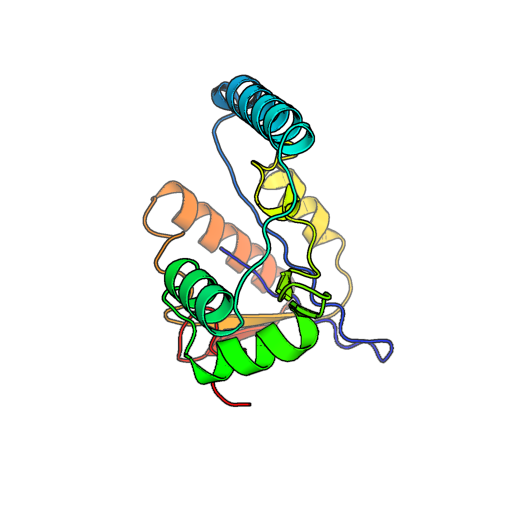-6.563 10.174 1.00 85.56 120 ILE A CA 1
ATOM 968 C C . ILE A 1 120 ? -10.916 -7.656 10.562 1.00 85.56 120 ILE A C 1
ATOM 970 O O . ILE A 1 120 ? -11.000 -8.215 11.654 1.00 85.56 120 ILE A O 1
ATOM 974 N N . VAL A 1 121 ? -9.980 -7.944 9.661 1.00 85.94 121 VAL A N 1
ATOM 975 C CA . VAL A 1 121 ? -8.948 -8.963 9.860 1.00 85.94 121 VAL A CA 1
ATOM 976 C C . VAL A 1 121 ? -7.624 -8.276 10.170 1.00 85.94 121 VAL A C 1
ATOM 978 O O . VAL A 1 121 ? -7.082 -7.549 9.337 1.00 85.94 121 VAL A O 1
ATOM 981 N N . LEU A 1 122 ? -7.104 -8.506 11.373 1.00 83.94 122 LEU A N 1
ATOM 982 C CA . LEU A 1 122 ? -5.829 -7.977 11.846 1.00 83.94 122 LEU A CA 1
ATOM 983 C C . LEU A 1 122 ? -4.772 -9.079 11.806 1.00 83.94 122 LEU A C 1
ATOM 985 O O . LEU A 1 122 ? -4.941 -10.126 12.422 1.00 83.94 122 LEU A O 1
ATOM 989 N N . ALA A 1 123 ? -3.670 -8.844 11.104 1.00 84.69 123 ALA A N 1
ATOM 990 C CA . ALA A 1 123 ? -2.519 -9.739 11.131 1.00 84.69 123 ALA A CA 1
ATOM 991 C C . ALA A 1 123 ? -1.635 -9.404 12.338 1.00 84.69 123 ALA A C 1
ATOM 993 O O . ALA A 1 123 ? -1.255 -8.242 12.506 1.00 84.69 123 ALA A O 1
ATOM 994 N N . ARG A 1 124 ? -1.319 -10.404 13.170 1.00 80.62 124 ARG A N 1
ATOM 995 C CA . ARG A 1 124 ? -0.578 -10.229 14.434 1.00 80.62 124 ARG A CA 1
ATOM 996 C C . ARG A 1 124 ? 0.763 -9.518 14.244 1.00 80.62 124 ARG A C 1
ATOM 998 O O . ARG A 1 124 ? 1.066 -8.598 14.994 1.00 80.62 124 ARG A O 1
ATOM 1005 N N . ASP A 1 125 ? 1.494 -9.902 13.204 1.00 77.75 125 ASP A N 1
ATOM 1006 C CA . ASP A 1 125 ? 2.840 -9.406 12.899 1.00 77.75 125 ASP A CA 1
ATOM 1007 C C . ASP A 1 125 ? 2.793 -8.380 11.743 1.00 77.75 125 ASP A C 1
ATOM 1009 O O . ASP A 1 125 ? 3.801 -7.957 11.185 1.00 77.75 125 ASP A O 1
ATOM 1013 N N . GLY A 1 126 ? 1.589 -7.969 11.325 1.00 67.50 126 GLY A N 1
ATOM 1014 C CA . GLY A 1 126 ? 1.383 -7.097 10.166 1.00 67.50 126 GLY A CA 1
ATOM 1015 C C . GLY A 1 126 ? 1.524 -5.602 10.445 1.00 67.50 126 GLY A C 1
ATOM 1016 O O . GLY A 1 126 ? 1.397 -4.794 9.522 1.00 67.50 126 GLY A O 1
ATOM 1017 N N . SER A 1 127 ? 1.756 -5.214 11.700 1.00 57.59 127 SER A N 1
ATOM 1018 C CA . SER A 1 127 ? 1.731 -3.821 12.156 1.00 57.59 127 SER A CA 1
ATOM 1019 C C . SER A 1 127 ? 3.101 -3.225 12.494 1.00 57.59 127 SER A C 1
ATOM 1021 O O . SER A 1 127 ? 3.174 -2.041 12.831 1.00 57.59 127 SER A O 1
ATOM 1023 N N . GLU A 1 128 ? 4.178 -4.007 12.381 1.00 47.22 128 GLU A N 1
ATOM 1024 C CA . GLU A 1 128 ? 5.489 -3.728 12.993 1.00 47.22 128 GLU A CA 1
ATOM 1025 C C . GLU A 1 128 ? 6.133 -2.384 12.617 1.00 47.22 128 GLU A C 1
ATOM 1027 O O . GLU A 1 128 ? 6.917 -1.850 13.393 1.00 47.22 128 GLU A O 1
ATOM 1032 N N . ARG A 1 129 ? 5.786 -1.770 11.477 1.00 45.16 129 ARG A N 1
ATOM 1033 C CA . ARG A 1 129 ? 6.359 -0.467 11.077 1.00 45.16 129 ARG A CA 1
ATOM 1034 C C . ARG A 1 129 ? 5.503 0.758 11.398 1.00 45.16 129 ARG A C 1
ATOM 1036 O O . ARG A 1 129 ? 5.982 1.870 11.221 1.00 45.16 129 ARG A O 1
ATOM 1043 N N . SER A 1 130 ? 4.249 0.591 11.822 1.00 46.97 130 SER A N 1
ATOM 1044 C CA . SER A 1 130 ? 3.309 1.718 11.977 1.00 46.97 130 SER A CA 1
ATOM 1045 C C . SER A 1 130 ? 2.868 1.966 13.421 1.00 46.97 130 SER A C 1
ATOM 1047 O O . SER A 1 130 ? 2.132 2.913 13.648 1.00 46.97 130 SER A O 1
ATOM 1049 N N . LEU A 1 131 ? 3.276 1.134 14.383 1.00 46.28 131 LEU A N 1
ATOM 1050 C CA . LEU A 1 131 ? 2.843 1.210 15.790 1.00 46.28 131 LEU A CA 1
ATOM 1051 C C . LEU A 1 131 ? 3.982 1.537 16.773 1.00 46.28 131 LEU A C 1
ATOM 1053 O O . LEU A 1 131 ? 3.795 1.532 17.985 1.00 46.28 131 LEU A O 1
ATOM 1057 N N . SER A 1 132 ? 5.186 1.823 16.275 1.00 41.12 132 SER A N 1
ATOM 1058 C CA . SER A 1 132 ? 6.326 2.167 17.135 1.00 41.12 132 SER A CA 1
ATOM 1059 C C . SER A 1 132 ? 6.259 3.597 17.689 1.00 41.12 132 SER A C 1
ATOM 1061 O O . SER A 1 132 ? 6.958 3.910 18.647 1.00 41.12 132 SER A O 1
ATOM 1063 N N . GLU A 1 133 ? 5.426 4.470 17.112 1.00 50.06 133 GLU A N 1
ATOM 1064 C CA . GLU A 1 133 ? 5.189 5.821 17.629 1.00 50.06 133 GLU A CA 1
ATOM 1065 C C . GLU A 1 133 ? 4.017 5.828 18.631 1.00 50.06 133 GLU A C 1
ATOM 1067 O O . GLU A 1 133 ? 2.929 5.355 18.288 1.00 50.06 133 GLU A O 1
ATOM 1072 N N . PRO A 1 134 ? 4.180 6.408 19.838 1.00 50.16 134 PRO A N 1
ATOM 1073 C CA . PRO A 1 134 ? 3.122 6.476 20.854 1.00 50.16 134 PRO A CA 1
ATOM 1074 C C . PRO A 1 134 ? 1.811 7.092 20.343 1.00 50.16 134 PRO A C 1
ATOM 1076 O O . PRO A 1 134 ? 0.732 6.590 20.646 1.00 50.16 134 PRO A O 1
ATOM 1079 N N . SER A 1 135 ? 1.906 8.121 19.496 1.00 52.38 135 SER A N 1
ATOM 1080 C CA . SER A 1 135 ? 0.759 8.769 18.850 1.00 52.38 135 SER A CA 1
ATOM 1081 C C . SER A 1 135 ? 0.003 7.834 17.898 1.00 52.38 135 SER A C 1
ATOM 1083 O O . SER A 1 135 ? -1.215 7.920 17.786 1.00 52.38 135 SER A O 1
ATOM 1085 N N . GLN A 1 136 ? 0.683 6.893 17.235 1.00 56.06 136 GLN A N 1
ATOM 1086 C CA . GLN A 1 136 ? 0.031 5.925 16.344 1.00 56.06 136 GLN A CA 1
ATOM 1087 C C . GLN A 1 136 ? -0.607 4.751 17.096 1.00 56.06 136 GLN A C 1
ATOM 1089 O O . GLN A 1 136 ? -1.554 4.143 16.583 1.00 56.06 136 GLN A O 1
ATOM 1094 N N . ASN A 1 137 ? -0.158 4.474 18.323 1.00 63.31 137 ASN A N 1
ATOM 1095 C CA . ASN A 1 137 ? -0.812 3.519 19.219 1.00 63.31 137 ASN A CA 1
ATOM 1096 C C . ASN A 1 137 ? -2.156 4.042 19.724 1.00 63.31 137 ASN A C 1
ATOM 1098 O O . ASN A 1 137 ? -3.134 3.298 19.692 1.00 63.31 137 ASN A O 1
ATOM 1102 N N . GLU A 1 138 ? -2.231 5.321 20.092 1.00 66.50 138 GLU A N 1
ATOM 1103 C CA . GLU A 1 138 ? -3.483 5.974 20.495 1.00 66.50 138 GLU A CA 1
ATOM 1104 C C . GLU A 1 138 ? -4.488 6.075 19.334 1.00 66.50 138 GLU A C 1
ATOM 1106 O O . GLU A 1 138 ? -5.681 5.820 19.497 1.00 66.50 138 GLU A O 1
ATOM 1111 N N . LEU A 1 139 ? -4.009 6.355 18.118 1.00 67.31 139 LEU A N 1
ATOM 1112 C CA . LEU A 1 139 ? -4.852 6.327 16.918 1.00 67.31 139 LEU A CA 1
ATOM 1113 C C . LEU A 1 139 ? -5.408 4.927 16.641 1.00 67.31 139 LEU A C 1
ATOM 1115 O O . LEU A 1 139 ? -6.576 4.768 16.284 1.00 67.31 139 LEU A O 1
ATOM 1119 N N . THR A 1 140 ? -4.569 3.905 16.799 1.00 70.88 140 THR A N 1
ATOM 1120 C CA . THR A 1 140 ? -4.959 2.516 16.552 1.00 70.88 140 THR A CA 1
ATOM 1121 C C . THR A 1 140 ? -5.957 2.025 17.589 1.00 70.88 140 THR A C 1
ATOM 1123 O O . THR A 1 140 ? -6.952 1.405 17.217 1.00 70.88 140 THR A O 1
ATOM 1126 N N . SER A 1 141 ? -5.749 2.342 18.868 1.00 77.00 141 SER A N 1
ATOM 1127 C CA . SER A 1 141 ? -6.700 1.995 19.925 1.00 77.00 141 SER A CA 1
ATOM 1128 C C . SER A 1 141 ? -8.035 2.716 19.740 1.00 77.00 141 SER A C 1
ATOM 1130 O O . SER A 1 141 ? -9.072 2.059 19.785 1.00 77.00 141 SER A O 1
ATOM 1132 N N . THR A 1 142 ? -8.021 4.018 19.434 1.00 80.88 142 THR A N 1
ATOM 1133 C CA . THR A 1 142 ? -9.238 4.811 19.184 1.00 80.88 142 THR A CA 1
ATOM 1134 C C . THR A 1 142 ? -10.032 4.247 18.009 1.00 80.88 142 THR A C 1
ATOM 1136 O O . THR A 1 142 ? -11.245 4.066 18.101 1.00 80.88 142 THR A O 1
ATOM 1139 N N . LEU A 1 143 ? -9.358 3.906 16.909 1.00 80.12 143 LEU A N 1
ATOM 1140 C CA . LEU A 1 143 ? -10.033 3.374 15.732 1.00 80.12 143 LEU A CA 1
ATOM 1141 C C . LEU A 1 143 ? -10.612 1.979 15.976 1.00 80.12 143 LEU A C 1
ATOM 1143 O O . LEU A 1 143 ? -11.743 1.707 15.584 1.00 80.12 143 LEU A O 1
ATOM 1147 N N . LEU A 1 144 ? -9.863 1.097 16.642 1.00 79.69 144 LEU A N 1
ATOM 1148 C CA . LEU A 1 144 ? -10.361 -0.231 17.001 1.00 79.69 144 LEU A CA 1
ATOM 1149 C C . LEU A 1 144 ? -11.545 -0.149 17.963 1.00 79.69 144 LEU A C 1
ATOM 1151 O O . LEU A 1 144 ? -12.489 -0.922 17.811 1.00 79.69 144 LEU A O 1
ATOM 1155 N N . GLN A 1 145 ? -11.510 0.782 18.917 1.00 84.38 145 GLN A N 1
ATOM 1156 C CA . GLN A 1 145 ? -12.623 1.011 19.829 1.00 84.38 145 GLN A CA 1
ATOM 1157 C C . GLN A 1 145 ? -13.858 1.493 19.065 1.00 84.38 145 GLN A C 1
ATOM 1159 O O . GLN A 1 145 ? -14.904 0.862 19.162 1.00 84.38 145 GLN A O 1
ATOM 1164 N N . PHE A 1 146 ? -13.709 2.502 18.202 1.00 84.31 146 PHE A N 1
ATOM 1165 C CA . PHE A 1 146 ? -14.797 3.008 17.363 1.00 84.31 146 PHE A CA 1
ATOM 1166 C C . PHE A 1 146 ? -15.466 1.909 16.525 1.00 84.31 146 PHE A C 1
ATOM 1168 O O . PHE A 1 146 ? -16.684 1.883 16.369 1.00 84.31 146 PHE A O 1
ATOM 1175 N N . LEU A 1 147 ? -14.674 0.989 15.972 1.00 81.25 147 LEU A N 1
ATOM 1176 C CA . LEU A 1 147 ? -15.193 -0.117 15.170 1.00 81.25 147 LEU A CA 1
ATOM 1177 C C . LEU A 1 147 ? -15.940 -1.145 16.034 1.00 81.25 147 LEU A C 1
ATOM 1179 O O . LEU A 1 147 ? -16.989 -1.634 15.619 1.00 81.25 147 LEU A O 1
ATOM 1183 N N . ARG A 1 148 ? -15.433 -1.446 17.236 1.00 82.19 148 ARG A N 1
ATOM 1184 C CA . ARG A 1 148 ? -16.095 -2.347 18.195 1.00 82.19 148 ARG A CA 1
ATOM 1185 C C . ARG A 1 148 ? -17.411 -1.771 18.713 1.00 82.19 148 ARG A C 1
ATOM 1187 O O . ARG A 1 148 ? -18.389 -2.504 18.790 1.00 82.19 148 ARG A O 1
ATOM 1194 N N . ASP A 1 149 ? -17.455 -0.470 18.991 1.00 87.62 149 ASP A N 1
ATOM 1195 C CA . ASP A 1 149 ? -18.655 0.221 19.483 1.00 87.62 149 ASP A CA 1
ATOM 1196 C C . ASP A 1 149 ? -19.813 0.196 18.466 1.00 87.62 149 ASP A C 1
ATOM 1198 O O . ASP A 1 149 ? -20.971 0.401 18.823 1.00 87.62 149 ASP A O 1
ATOM 1202 N N . ARG A 1 150 ? -19.511 -0.077 17.190 1.00 82.56 150 ARG A N 1
ATOM 1203 C CA . ARG A 1 150 ? -20.477 -0.174 16.085 1.00 82.56 150 ARG A CA 1
ATOM 1204 C C . ARG A 1 150 ? -20.855 -1.607 15.707 1.00 82.56 150 ARG A C 1
ATOM 1206 O O . ARG A 1 150 ? -21.374 -1.823 14.614 1.00 82.56 150 ARG A O 1
ATOM 1213 N N . ASP A 1 151 ? -20.578 -2.573 16.582 1.00 81.50 151 ASP A N 1
ATOM 1214 C CA . ASP A 1 151 ? -20.883 -3.995 16.370 1.00 81.50 151 ASP A CA 1
ATOM 1215 C C . ASP A 1 151 ? -20.220 -4.577 15.100 1.00 81.50 151 ASP A C 1
ATOM 1217 O O . ASP A 1 151 ? -20.731 -5.477 14.430 1.00 81.50 151 ASP A O 1
ATOM 1221 N N . HIS A 1 152 ? -19.053 -4.044 14.717 1.00 84.25 152 HIS A N 1
ATOM 1222 C CA . HIS A 1 152 ? -18.228 -4.655 13.678 1.00 84.25 152 HIS A CA 1
ATOM 1223 C C . HIS A 1 152 ? -17.402 -5.804 14.253 1.00 84.25 152 HIS A C 1
ATOM 1225 O O . HIS A 1 152 ? -16.884 -5.746 15.370 1.00 84.25 152 HIS A O 1
ATOM 1231 N N . THR A 1 153 ? -17.228 -6.860 13.461 1.00 86.06 153 THR A N 1
ATOM 1232 C CA . THR A 1 153 ? -16.453 -8.027 13.881 1.00 86.06 153 THR A CA 1
ATOM 1233 C C . THR A 1 153 ? -14.967 -7.763 13.673 1.00 86.06 153 THR A C 1
ATOM 1235 O O . THR A 1 153 ? -14.538 -7.464 12.561 1.00 86.06 153 THR A O 1
ATOM 1238 N N . VAL A 1 154 ? -14.163 -7.921 14.725 1.00 84.88 154 VAL A N 1
ATOM 1239 C CA . VAL A 1 154 ? -12.700 -7.796 14.659 1.00 84.88 154 VAL A CA 1
ATOM 1240 C C . VAL A 1 154 ? -12.068 -9.139 15.000 1.00 84.88 154 VAL A C 1
ATOM 1242 O O . VAL A 1 154 ? -12.276 -9.659 16.094 1.00 84.88 154 VAL A O 1
ATOM 1245 N N . VAL A 1 155 ? -11.279 -9.691 14.078 1.00 87.12 155 VAL A N 1
ATOM 1246 C CA . VAL A 1 155 ? -10.560 -10.959 14.256 1.00 87.12 155 VAL A CA 1
ATOM 1247 C C . VAL A 1 155 ? -9.065 -10.759 14.060 1.00 87.12 155 VAL A C 1
ATOM 1249 O O . VAL A 1 155 ? -8.638 -10.041 13.157 1.00 87.12 155 VAL A O 1
ATOM 1252 N N . THR A 1 156 ? -8.265 -11.425 14.889 1.00 86.19 156 THR A N 1
ATOM 1253 C CA . THR A 1 156 ? -6.805 -11.424 14.762 1.00 86.19 156 THR A CA 1
ATOM 1254 C C . THR A 1 156 ? -6.336 -12.772 14.234 1.00 86.19 156 THR A C 1
ATOM 1256 O O . THR A 1 156 ? -6.646 -13.807 14.822 1.00 86.19 156 THR A O 1
ATOM 1259 N N . VAL A 1 157 ? -5.560 -12.760 13.155 1.00 87.62 157 VAL A N 1
ATOM 1260 C CA . VAL A 1 157 ? -4.984 -13.951 12.520 1.00 87.62 157 VAL A CA 1
ATOM 1261 C C . VAL A 1 157 ? -3.456 -13.958 12.667 1.00 87.62 157 VAL A C 1
ATOM 1263 O O . VAL A 1 157 ? -2.843 -12.887 12.727 1.00 87.62 157 VAL A O 1
ATOM 1266 N N . PRO A 1 158 ? -2.813 -15.137 12.756 1.00 86.94 158 PRO A N 1
ATOM 1267 C CA . PRO A 1 158 ? -1.355 -15.239 12.691 1.00 86.94 158 PRO A CA 1
ATOM 1268 C C . PRO A 1 158 ? -0.800 -14.737 11.350 1.00 86.94 158 PRO A C 1
ATOM 1270 O O . PRO A 1 158 ? -1.472 -14.846 10.323 1.00 86.94 158 PRO A O 1
ATOM 1273 N N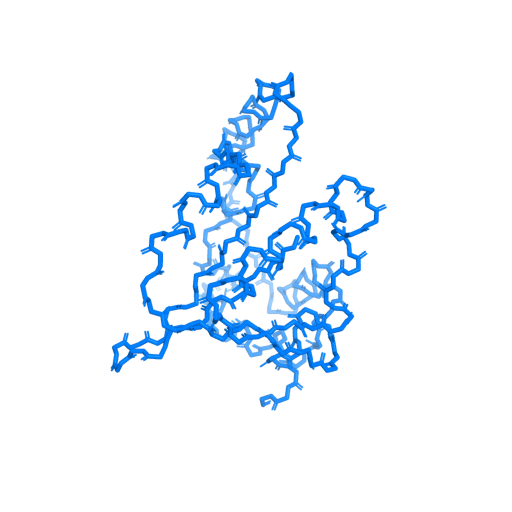 . GLY A 1 159 ? 0.442 -14.249 11.356 1.00 83.00 159 GLY A N 1
ATOM 1274 C CA . GLY A 1 159 ? 1.166 -13.837 10.155 1.00 83.00 159 GLY A CA 1
ATOM 1275 C C . GLY A 1 159 ? 1.340 -12.326 10.022 1.00 83.00 159 GLY A C 1
ATOM 1276 O O . GLY A 1 159 ? 0.911 -11.541 10.871 1.00 83.00 159 GLY A O 1
ATOM 1277 N N . ASP A 1 160 ? 1.986 -11.932 8.926 1.00 83.88 160 ASP A N 1
ATOM 1278 C CA . ASP A 1 160 ? 2.345 -10.546 8.632 1.00 83.88 160 ASP A CA 1
ATOM 1279 C C . ASP A 1 160 ? 1.304 -9.826 7.756 1.00 83.88 160 ASP A C 1
ATOM 1281 O O . ASP A 1 160 ? 0.206 -10.322 7.496 1.00 83.88 160 ASP A O 1
ATOM 1285 N N . HIS A 1 161 ? 1.653 -8.634 7.261 1.00 83.06 161 HIS A N 1
ATOM 1286 C CA . HIS A 1 161 ? 0.785 -7.819 6.405 1.00 83.06 161 HIS A CA 1
ATOM 1287 C C . HIS A 1 161 ? 0.247 -8.582 5.177 1.00 83.06 161 HIS A C 1
ATOM 1289 O O . HIS A 1 161 ? -0.832 -8.268 4.666 1.00 83.06 161 HIS A O 1
ATOM 1295 N N . HIS A 1 162 ? 0.975 -9.601 4.718 1.00 84.44 162 HIS A N 1
ATOM 1296 C CA . HIS A 1 162 ? 0.668 -10.392 3.536 1.00 84.44 162 HIS A CA 1
ATOM 1297 C C . HIS A 1 162 ? 0.122 -11.787 3.873 1.00 84.44 162 HIS A C 1
ATOM 1299 O O . HIS A 1 162 ? 0.083 -12.640 2.989 1.00 84.44 162 HIS A O 1
ATOM 1305 N N . ALA A 1 163 ? -0.350 -12.025 5.103 1.00 84.38 163 ALA A N 1
ATOM 1306 C CA . ALA A 1 163 ? -0.894 -13.320 5.533 1.00 84.38 163 ALA A CA 1
ATOM 1307 C C . ALA A 1 163 ? -1.967 -13.884 4.577 1.00 84.38 163 ALA A C 1
ATOM 1309 O O . ALA A 1 163 ? -2.015 -15.082 4.325 1.00 84.38 163 ALA A O 1
ATOM 1310 N N . HIS A 1 164 ? -2.778 -13.013 3.972 1.00 85.81 164 HIS A N 1
ATOM 1311 C CA . HIS A 1 164 ? -3.817 -13.389 3.006 1.00 85.81 164 HIS A CA 1
ATOM 1312 C C . HIS A 1 164 ? -3.288 -13.837 1.629 1.00 85.81 164 HIS A C 1
ATOM 1314 O O . HIS A 1 164 ? -4.068 -14.326 0.820 1.00 85.81 164 HIS A O 1
ATOM 1320 N N . LEU A 1 165 ? -2.000 -13.634 1.337 1.00 85.69 165 LEU A N 1
ATOM 1321 C CA . LEU A 1 165 ? -1.380 -13.932 0.041 1.00 85.69 165 LEU A CA 1
ATOM 1322 C C . LEU A 1 165 ? -0.411 -15.123 0.097 1.00 85.69 165 LEU A C 1
ATOM 1324 O O . LEU A 1 165 ? -0.161 -15.753 -0.924 1.00 85.69 165 LEU A O 1
ATOM 1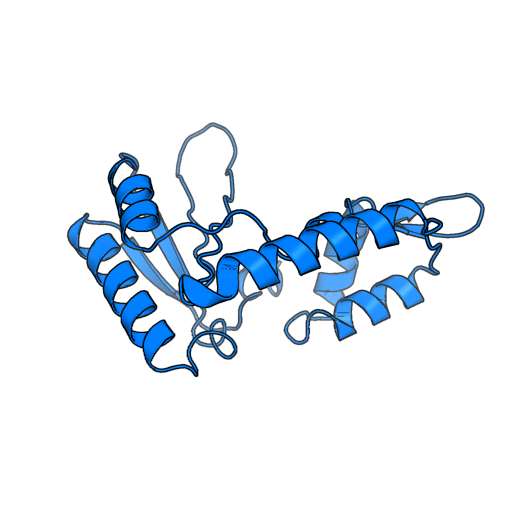328 N N . LYS A 1 166 ? 0.139 -15.442 1.273 1.00 75.25 166 LYS A N 1
ATOM 1329 C CA . LYS A 1 166 ? 1.164 -16.489 1.446 1.00 75.25 166 LYS A CA 1
ATOM 1330 C C . LYS A 1 166 ? 0.628 -17.927 1.455 1.00 75.25 166 LYS A C 1
ATOM 1332 O O . LYS A 1 166 ? 1.422 -18.859 1.526 1.00 75.25 166 LYS A O 1
ATOM 1337 N N . HIS A 1 167 ? -0.691 -18.106 1.417 1.00 60.19 167 HIS A N 1
ATOM 1338 C CA . HIS A 1 167 ? -1.361 -19.409 1.532 1.00 60.19 167 HIS A CA 1
ATOM 1339 C C . HIS A 1 167 ? -2.323 -19.704 0.366 1.00 60.19 167 HIS A C 1
ATOM 1341 O O . HIS A 1 167 ? -3.216 -20.535 0.525 1.00 60.19 167 HIS A O 1
ATOM 1347 N N . ALA A 1 168 ? -2.181 -18.990 -0.757 1.00 45.16 168 ALA A N 1
ATOM 1348 C CA . ALA A 1 168 ? -2.935 -19.239 -1.986 1.00 45.16 168 ALA A CA 1
ATOM 1349 C C . ALA A 1 168 ? -2.232 -20.274 -2.871 1.00 45.16 168 ALA A C 1
ATOM 1351 O O . ALA A 1 168 ? -0.981 -20.231 -2.922 1.00 45.16 168 ALA A O 1
#

Radius of gyration: 18.58 Å; chains: 1; bounding box: 39×42×48 Å

InterPro domains:
  IPR029058 Alpha/Beta hydrolase fold [G3DSA:3.40.50.1820] (10-168)

Sequence (168 aa):
MHICLFSNSRLRPAVTRVCVCFLGQTELPAVMRRGIEELLHYEKRKERIYTYEGAVERMLAANPGLSKESVHVLLERGLVQREDGFVFSRDLRVNFKNIVRFSLEQSLEMLSRVQASVLIVLARDGSERSLSEPSQNELTSTLLQFLRDRDHTVVTVPGDHHAHLKHA

Secondary structure (DSSP, 8-state):
-EEEEEE--SS----EEEE-----GGGHHHHHHHHHHHHHHHHTPPPPPB-HHHHHHHHHHH-TT--HHHHHHHHHHHEEEETTEEEESS-GGGGS--S----HHHHHHHHHT--S-EEEEEETTTTTTTSSSHHHHHHHHHHHHHHHHTT-EEEEESS-TTTTTTT-

Foldseek 3Di:
DWWFWFFPDPPDTDRDTDDADDDPPVCLVVLLVQLVVVVVVVVPDDFDFDAPVRQLVVVCVVPVQDDSVLSVVCVVQQWDADPRHIGGPDDPSVVGRDSDHDDLVRVLVVVVPDPTAIETEAEPAACVPQCPDPVSVVSVVVVVVSCVVVVHHYYYDYGYVCPVRPPD

pLDDT: mean 75.67, std 19.9, range [29.5, 96.62]

Organism: NCBI:txid433685